Protein AF-A0A7C1DWA2-F1 (afdb_monomer_lite)

Radius of gyration: 22.02 Å; chains: 1; bounding box: 53×29×64 Å

pLDDT: mean 72.52, std 9.82, range [44.31, 88.31]

Secondary structure (DSSP, 8-state):
--EEEETTEEEETTEEEE--GGG-HHHHHHHHHHHHHHS---HHHHHHHHHHHHHHHHHHHHHHHHHHHHHHHTT-----HHHHSTTSTTHHHHHIIIIIIIHHHHHHHHHHHHHHHHHH-HHHHHHHHHHHHHHHHHHHHHHHTT-

Sequence (147 aa):
PAVLDADHIIASNGFRVEIILACTGIQSIAIMLGVAAAVPTTTRQKVLALLVVVPVIYLLNLGRNVFVILAYTGQWFPYLPEIASNGEYGFESFFWAHNVICELLALVALIAIAYGLFLLIPRLGSLADDLFSLYRAELMRVAGRGR

Foldseek 3Di:
DWDPPDPQWIDAPNDIDGPDCPLPLVVVLVVQLVVLVPDDDDPVVSVVSNVVVSVVSVVLSVVLVVQLVCQQRVVVPVPDCVPQVPPPPSSNSNCCSPVPVSVVVVVVVVVVVVVVVCVVDVVVVVVVVVVVVVVVVVVVVVVVVVD

Structure (mmCIF, N/CA/C/O backbone):
data_AF-A0A7C1DWA2-F1
#
_entry.id   AF-A0A7C1DWA2-F1
#
loop_
_atom_site.group_PDB
_atom_site.id
_atom_site.type_symbol
_atom_site.label_atom_id
_atom_site.label_alt_id
_atom_site.label_comp_id
_atom_site.label_asym_id
_atom_site.label_entity_id
_atom_site.label_seq_id
_atom_site.pdbx_PDB_ins_code
_atom_site.Cartn_x
_atom_site.Cartn_y
_atom_site.Cartn_z
_atom_site.occupancy
_atom_site.B_iso_or_equiv
_atom_site.auth_seq_id
_atom_site.auth_comp_id
_atom_site.auth_asym_id
_atom_site.auth_atom_id
_atom_site.pdbx_PDB_model_num
ATOM 1 N N . PRO A 1 1 ? 2.036 -1.270 -27.230 1.00 44.94 1 PRO A N 1
ATOM 2 C CA . PRO A 1 1 ? 0.750 -1.924 -26.877 1.00 44.94 1 PRO A CA 1
ATOM 3 C C . PRO A 1 1 ? 1.070 -3.156 -26.027 1.00 44.94 1 PRO A C 1
ATOM 5 O O . PRO A 1 1 ? 1.980 -3.885 -26.409 1.00 44.94 1 PRO A O 1
ATOM 8 N N . ALA A 1 2 ? 0.424 -3.338 -24.872 1.00 51.31 2 ALA A N 1
ATOM 9 C CA . ALA A 1 2 ? 0.654 -4.522 -24.043 1.00 51.31 2 ALA A CA 1
ATOM 10 C C . ALA A 1 2 ? 0.027 -5.746 -24.727 1.00 51.31 2 ALA A C 1
ATOM 12 O O . ALA A 1 2 ? -1.131 -5.689 -25.143 1.00 51.31 2 ALA A O 1
ATOM 13 N N . VAL A 1 3 ? 0.801 -6.817 -24.885 1.00 54.00 3 VAL A N 1
ATOM 14 C CA . VAL A 1 3 ? 0.372 -8.071 -25.512 1.00 54.00 3 VAL A CA 1
ATOM 15 C C . VAL A 1 3 ? 0.348 -9.145 -24.426 1.00 54.00 3 VAL A C 1
ATOM 17 O O . VAL A 1 3 ? 1.289 -9.262 -23.642 1.00 54.00 3 VAL A O 1
ATOM 20 N N . LEU A 1 4 ? -0.754 -9.886 -24.341 1.00 56.09 4 LEU A N 1
ATOM 21 C CA . LEU A 1 4 ? -0.895 -11.023 -23.430 1.00 56.09 4 LEU A CA 1
ATOM 22 C C . LEU A 1 4 ? -0.252 -12.242 -24.104 1.00 56.09 4 LEU A C 1
ATOM 24 O O . LEU A 1 4 ? -0.748 -12.695 -25.132 1.00 56.09 4 LEU A O 1
ATOM 28 N N . ASP A 1 5 ? 0.872 -12.709 -23.562 1.00 54.44 5 ASP A N 1
ATOM 29 C CA . ASP A 1 5 ? 1.726 -13.760 -24.156 1.00 54.44 5 ASP A CA 1
ATOM 30 C C . ASP A 1 5 ? 1.414 -15.153 -23.556 1.00 54.44 5 ASP A C 1
ATOM 32 O O . ASP A 1 5 ? 1.632 -16.190 -24.175 1.00 54.44 5 ASP A O 1
ATOM 36 N N . ALA A 1 6 ? 0.826 -15.161 -22.355 1.00 54.03 6 ALA A N 1
ATOM 37 C CA . ALA A 1 6 ? 0.166 -16.284 -21.688 1.00 54.03 6 ALA A CA 1
ATOM 38 C C . ALA A 1 6 ? -0.903 -15.709 -20.735 1.00 54.03 6 ALA A C 1
ATOM 40 O O . ALA A 1 6 ? -0.848 -14.529 -20.388 1.00 54.03 6 ALA A O 1
ATOM 41 N N . ASP A 1 7 ? -1.859 -16.515 -20.280 1.00 58.25 7 ASP A N 1
ATOM 42 C CA . ASP A 1 7 ? -2.986 -16.131 -19.408 1.00 58.25 7 ASP A CA 1
ATOM 43 C C . ASP A 1 7 ? -2.582 -15.422 -18.091 1.00 58.25 7 ASP A C 1
ATOM 45 O O . ASP A 1 7 ? -3.413 -14.773 -17.457 1.00 58.25 7 ASP A O 1
ATOM 49 N N . HIS A 1 8 ? -1.299 -15.470 -17.722 1.00 54.91 8 HIS A N 1
ATOM 50 C CA . HIS A 1 8 ? -0.706 -14.861 -16.525 1.00 54.91 8 HIS A CA 1
ATOM 51 C C . HIS A 1 8 ? 0.510 -13.945 -16.813 1.00 54.91 8 HIS A C 1
ATOM 53 O O . HIS A 1 8 ? 1.123 -13.427 -15.876 1.00 54.91 8 HIS A O 1
ATOM 59 N N . ILE A 1 9 ? 0.856 -13.700 -18.088 1.00 59.09 9 ILE A N 1
ATOM 60 C CA . ILE A 1 9 ? 2.049 -12.927 -18.477 1.00 59.09 9 ILE A CA 1
ATOM 61 C C . ILE A 1 9 ? 1.662 -11.729 -19.344 1.00 59.09 9 ILE A C 1
ATOM 63 O O . ILE A 1 9 ? 1.156 -11.872 -20.460 1.00 59.09 9 ILE A O 1
ATOM 67 N N . ILE A 1 10 ? 1.957 -10.532 -18.833 1.00 63.47 10 ILE A N 1
ATOM 68 C CA . ILE A 1 10 ? 1.770 -9.268 -19.545 1.00 63.47 10 ILE A CA 1
ATOM 69 C C . ILE A 1 10 ? 3.122 -8.834 -20.108 1.00 63.47 10 ILE A C 1
ATOM 71 O O . ILE A 1 10 ? 4.041 -8.516 -19.352 1.00 63.47 10 ILE A O 1
ATOM 75 N N . ALA A 1 11 ? 3.247 -8.796 -21.434 1.00 59.47 11 ALA A N 1
ATOM 76 C CA . ALA A 1 11 ? 4.429 -8.275 -22.107 1.00 59.47 11 ALA A CA 1
ATOM 77 C C . ALA A 1 11 ? 4.170 -6.841 -22.592 1.00 59.47 11 ALA A C 1
ATOM 79 O O . ALA A 1 11 ? 3.212 -6.574 -23.321 1.00 59.47 11 ALA A O 1
ATOM 80 N N . SER A 1 12 ? 5.027 -5.897 -22.201 1.00 59.09 12 SER A N 1
ATOM 81 C CA . SER A 1 12 ? 4.969 -4.506 -22.665 1.00 59.09 12 SER A CA 1
ATOM 82 C C . SER A 1 12 ? 6.383 -3.982 -22.909 1.00 59.09 12 SER A C 1
ATOM 84 O O . SER A 1 12 ? 7.255 -4.144 -22.061 1.00 59.09 12 SER A O 1
ATOM 86 N N . ASN A 1 13 ? 6.625 -3.383 -24.081 1.00 59.81 13 ASN A N 1
ATOM 87 C CA . ASN A 1 13 ? 7.937 -2.862 -24.505 1.00 59.81 13 ASN A CA 1
ATOM 88 C C . ASN A 1 13 ? 9.112 -3.864 -24.400 1.00 59.81 13 ASN A C 1
ATOM 90 O O . ASN A 1 13 ? 10.243 -3.461 -24.158 1.00 59.81 13 ASN A O 1
ATOM 94 N N . GLY A 1 14 ? 8.862 -5.166 -24.585 1.00 64.06 14 GLY A N 1
ATOM 95 C CA . GLY A 1 14 ? 9.900 -6.208 -24.514 1.00 64.06 14 GLY A CA 1
ATOM 96 C C . GLY A 1 14 ? 10.202 -6.726 -23.102 1.00 64.06 14 GLY A C 1
ATOM 97 O O . GLY A 1 14 ? 10.929 -7.705 -22.968 1.00 64.06 14 GLY A O 1
ATOM 98 N N . PHE A 1 15 ? 9.594 -6.143 -22.065 1.00 61.09 15 PHE A N 1
ATOM 99 C CA . PHE A 1 15 ? 9.671 -6.634 -20.690 1.00 61.09 15 PHE A CA 1
ATOM 100 C C . PHE A 1 15 ? 8.471 -7.530 -20.383 1.00 61.09 15 PHE A C 1
ATOM 102 O O . PHE A 1 15 ? 7.323 -7.167 -20.664 1.00 61.09 15 PHE A O 1
ATOM 109 N N . ARG A 1 16 ? 8.736 -8.712 -19.819 1.00 64.31 16 ARG A N 1
ATOM 110 C CA . ARG A 1 16 ? 7.708 -9.686 -19.431 1.00 64.31 16 ARG A CA 1
ATOM 111 C C . ARG A 1 16 ? 7.432 -9.532 -17.943 1.00 64.31 16 ARG A C 1
ATOM 113 O O . ARG A 1 16 ? 8.327 -9.708 -17.128 1.00 64.31 16 ARG A O 1
ATOM 120 N N . VAL A 1 17 ? 6.191 -9.210 -17.602 1.00 60.19 17 VAL A N 1
ATOM 121 C CA . VAL A 1 17 ? 5.709 -9.195 -16.221 1.00 60.19 17 VAL A CA 1
ATOM 122 C C . VAL A 1 17 ? 4.879 -10.439 -16.001 1.00 60.19 17 VAL A C 1
ATOM 124 O O . VAL A 1 17 ? 3.802 -10.584 -16.581 1.00 60.19 17 VAL A O 1
ATOM 127 N N . GLU A 1 18 ? 5.360 -11.318 -15.136 1.00 60.66 18 GLU A N 1
ATOM 128 C CA . GLU A 1 18 ? 4.531 -12.370 -14.570 1.00 60.66 18 GLU A CA 1
ATOM 129 C C . GLU A 1 18 ? 3.845 -11.821 -13.318 1.00 60.66 18 GLU A C 1
ATOM 131 O O . GLU A 1 18 ? 4.498 -11.439 -12.343 1.00 60.66 18 GLU A O 1
ATOM 136 N N . ILE A 1 19 ? 2.513 -11.746 -13.344 1.00 55.16 19 ILE A N 1
ATOM 137 C CA . ILE A 1 19 ? 1.753 -11.391 -12.146 1.00 55.16 19 ILE A CA 1
ATOM 138 C C . ILE A 1 19 ? 1.614 -12.659 -11.315 1.00 55.16 19 ILE A C 1
ATOM 140 O O . ILE A 1 19 ? 0.634 -13.396 -11.412 1.00 55.16 19 ILE A O 1
ATOM 144 N N . ILE A 1 20 ? 2.596 -12.903 -10.454 1.00 57.53 20 ILE A N 1
ATOM 145 C CA . ILE A 1 20 ? 2.451 -13.907 -9.408 1.00 57.53 20 ILE A CA 1
ATOM 146 C C . ILE A 1 20 ? 1.410 -13.358 -8.425 1.00 57.53 20 ILE A C 1
ATOM 148 O O . ILE A 1 20 ? 1.588 -12.276 -7.857 1.00 57.53 20 ILE A O 1
ATOM 152 N N . LEU A 1 21 ? 0.340 -14.117 -8.161 1.00 51.25 21 LEU A N 1
ATOM 153 C CA . LEU A 1 21 ? -0.663 -13.840 -7.114 1.00 51.25 21 LEU A CA 1
ATOM 154 C C . LEU A 1 21 ? -0.059 -13.810 -5.680 1.00 51.25 21 LEU A C 1
ATOM 156 O O . LEU A 1 21 ? -0.757 -13.955 -4.682 1.00 51.25 21 LEU A O 1
ATOM 160 N N . ALA A 1 22 ? 1.245 -13.613 -5.523 1.00 44.31 22 ALA A N 1
ATOM 161 C CA . ALA A 1 22 ? 1.916 -13.483 -4.240 1.00 44.31 22 ALA A CA 1
ATOM 162 C C . ALA A 1 22 ? 1.688 -12.105 -3.583 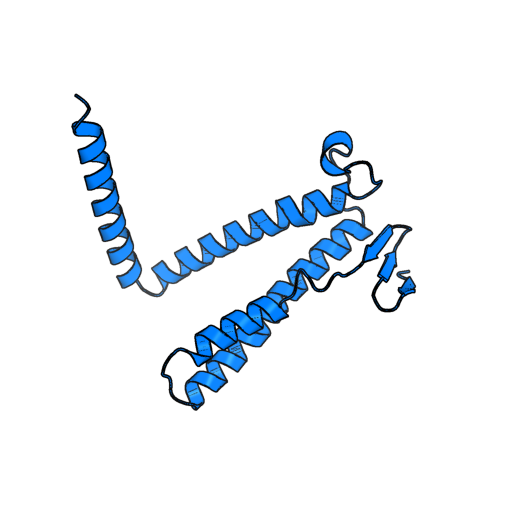1.00 44.31 22 ALA A C 1
ATOM 164 O O . ALA A 1 22 ? 1.690 -12.012 -2.363 1.00 44.31 22 ALA A O 1
ATOM 165 N N . CYS A 1 23 ? 1.413 -11.033 -4.341 1.00 59.03 23 CYS A N 1
ATOM 166 C CA . CYS A 1 23 ? 1.119 -9.692 -3.787 1.00 59.03 23 CYS A CA 1
ATOM 167 C C . CYS A 1 23 ? -0.374 -9.502 -3.446 1.00 59.03 23 CYS A C 1
ATOM 169 O O . CYS A 1 23 ? -0.955 -8.435 -3.666 1.00 59.03 23 CYS A O 1
ATOM 171 N N . THR A 1 24 ? -1.038 -10.582 -3.033 1.00 61.31 24 THR A N 1
ATOM 172 C CA . THR A 1 24 ? -2.489 -10.707 -3.099 1.00 61.31 24 THR A CA 1
ATOM 173 C C . THR A 1 24 ? -3.190 -10.001 -1.958 1.00 61.31 24 THR A C 1
ATOM 175 O O . THR A 1 24 ? -3.220 -10.480 -0.826 1.00 61.31 24 THR A O 1
ATOM 178 N N . GLY A 1 25 ? -3.956 -8.969 -2.309 1.00 58.66 25 GLY A N 1
ATOM 179 C CA . GLY A 1 25 ? -5.046 -8.487 -1.467 1.00 58.66 25 GLY A CA 1
ATOM 180 C C . GLY A 1 25 ? -5.954 -9.616 -0.951 1.00 58.66 25 GLY A C 1
ATOM 181 O O . GLY A 1 25 ? -6.529 -9.457 0.112 1.00 58.66 25 GLY A O 1
ATOM 182 N N . ILE A 1 26 ? -6.022 -10.783 -1.615 1.00 65.12 26 ILE A N 1
ATOM 183 C CA . ILE A 1 26 ? -6.724 -11.985 -1.124 1.00 65.12 26 ILE A CA 1
ATOM 184 C C . ILE A 1 26 ? -6.149 -12.507 0.202 1.00 65.12 26 ILE A C 1
ATOM 186 O O . ILE A 1 26 ? -6.934 -12.833 1.087 1.00 65.12 26 ILE A O 1
ATOM 190 N N . GLN A 1 27 ? -4.823 -12.561 0.384 1.00 68.94 27 GLN A N 1
ATOM 191 C CA . GLN A 1 27 ? -4.227 -13.005 1.650 1.00 68.94 27 GLN A CA 1
ATOM 192 C C . GLN A 1 27 ? -4.560 -12.023 2.781 1.00 68.94 27 GLN A C 1
ATOM 194 O O . GLN A 1 27 ? -5.001 -12.436 3.853 1.00 68.94 27 GLN A O 1
ATOM 199 N N . SER A 1 28 ? -4.437 -10.717 2.529 1.00 66.50 28 SER A N 1
ATOM 200 C CA . SER A 1 28 ? -4.808 -9.681 3.500 1.00 66.50 28 SER A CA 1
ATOM 201 C C . SER A 1 28 ? -6.311 -9.676 3.808 1.00 66.50 28 SER A C 1
ATOM 203 O O . SER A 1 28 ? -6.694 -9.531 4.967 1.00 66.50 28 SER A O 1
ATOM 205 N N . ILE A 1 29 ? -7.165 -9.886 2.800 1.00 72.81 29 ILE A N 1
ATOM 206 C CA . ILE A 1 29 ? -8.619 -10.035 2.952 1.00 72.81 29 ILE A CA 1
ATOM 207 C C . ILE A 1 29 ? -8.937 -11.281 3.783 1.00 72.81 29 ILE A C 1
ATOM 209 O O . ILE A 1 29 ? -9.757 -11.191 4.688 1.00 72.81 29 ILE A O 1
ATOM 213 N N . ALA A 1 30 ? -8.274 -12.414 3.534 1.00 74.94 30 ALA A N 1
ATOM 214 C CA . ALA A 1 30 ? -8.472 -13.654 4.282 1.00 74.94 30 ALA A CA 1
ATOM 215 C C . ALA A 1 30 ? -8.068 -13.509 5.758 1.00 74.94 30 ALA A C 1
ATOM 217 O O . ALA A 1 30 ? -8.826 -13.920 6.635 1.00 74.94 30 ALA A O 1
ATOM 218 N N . ILE A 1 31 ? -6.927 -12.869 6.047 1.00 76.94 31 ILE A N 1
ATOM 219 C CA . ILE A 1 31 ? -6.494 -12.577 7.424 1.00 76.94 31 ILE A CA 1
ATOM 220 C C . ILE A 1 31 ? -7.495 -11.641 8.107 1.00 76.94 31 ILE A C 1
ATOM 222 O O . ILE A 1 31 ? -7.950 -11.924 9.213 1.00 76.94 31 ILE A O 1
ATOM 226 N N . MET A 1 32 ? -7.889 -10.552 7.445 1.00 73.38 32 MET A N 1
ATOM 227 C CA . MET A 1 32 ? -8.808 -9.574 8.031 1.00 73.38 32 MET A CA 1
ATOM 228 C C . MET A 1 32 ? -10.228 -10.117 8.212 1.00 73.38 32 MET A C 1
ATOM 230 O O . MET A 1 32 ? -10.858 -9.824 9.228 1.00 73.38 32 MET A O 1
ATOM 234 N N . LEU A 1 33 ? -10.724 -10.958 7.297 1.00 76.44 33 LEU A N 1
ATOM 235 C CA . LEU A 1 33 ? -11.960 -11.715 7.506 1.00 76.44 33 LEU A CA 1
ATOM 236 C C . LEU A 1 33 ? -11.821 -12.703 8.666 1.00 76.44 33 LEU A C 1
ATOM 238 O O . LEU A 1 33 ? -12.749 -12.819 9.462 1.00 76.44 33 LEU A O 1
ATOM 242 N N . GLY A 1 34 ? -10.684 -13.397 8.776 1.00 77.62 34 GLY A N 1
ATOM 243 C CA . GLY A 1 34 ? -10.403 -14.324 9.873 1.00 77.62 34 GLY A CA 1
ATOM 244 C C . GLY A 1 34 ? -10.448 -13.631 11.236 1.00 77.62 34 GLY A C 1
ATOM 245 O O . GLY A 1 34 ? -11.120 -14.105 12.152 1.00 77.62 34 GLY A O 1
ATOM 246 N N . VAL A 1 35 ? -9.826 -12.454 11.349 1.00 74.94 35 VAL A N 1
ATOM 247 C CA . VAL A 1 35 ? -9.874 -11.618 12.559 1.00 74.94 35 VAL A CA 1
ATOM 248 C C . VAL A 1 35 ? -11.294 -11.101 12.818 1.00 74.94 35 VAL A C 1
ATOM 250 O O . VAL A 1 35 ? -11.790 -11.217 13.937 1.00 74.94 35 VAL A O 1
ATOM 253 N N . ALA A 1 36 ? -11.994 -10.595 11.798 1.00 70.88 36 ALA A N 1
ATOM 254 C CA . ALA A 1 36 ? -13.375 -10.125 11.937 1.00 70.88 36 ALA A CA 1
ATOM 255 C C . ALA A 1 36 ? -14.350 -11.246 12.354 1.00 70.88 36 ALA A C 1
ATOM 257 O O . ALA A 1 36 ? -15.312 -10.999 13.084 1.00 70.88 36 ALA A O 1
ATOM 258 N N . ALA A 1 37 ? -14.099 -12.486 11.925 1.00 69.56 37 ALA A N 1
ATOM 259 C CA . ALA A 1 37 ? -14.879 -13.656 12.311 1.00 69.56 37 ALA A CA 1
ATOM 260 C C . ALA A 1 37 ? -14.623 -14.077 13.768 1.00 69.56 37 ALA A C 1
ATOM 262 O O . ALA A 1 37 ? -15.578 -14.471 14.446 1.00 69.56 37 ALA A O 1
ATOM 263 N N . ALA A 1 38 ? -13.377 -13.949 14.242 1.00 76.88 38 ALA A N 1
ATOM 264 C CA . ALA A 1 38 ? -12.945 -14.315 15.591 1.00 76.88 38 ALA A CA 1
ATOM 265 C C . ALA A 1 38 ? -13.494 -13.389 16.692 1.00 76.88 38 ALA A C 1
ATOM 267 O O . ALA A 1 38 ? -13.633 -13.814 17.839 1.00 76.88 38 ALA A O 1
ATOM 268 N N . VAL A 1 39 ? -13.850 -12.140 16.367 1.00 73.38 39 VAL A N 1
ATOM 269 C CA . VAL A 1 39 ? -14.415 -11.200 17.346 1.00 73.38 39 VAL A CA 1
ATOM 270 C C . VAL A 1 39 ? -15.925 -11.448 17.534 1.00 73.38 39 VAL A C 1
ATOM 272 O O . VAL A 1 39 ? -16.688 -11.438 16.556 1.00 73.38 39 VAL A O 1
ATOM 275 N N . PRO A 1 40 ? -16.413 -11.625 18.779 1.00 62.94 40 PRO A N 1
ATOM 276 C CA . PRO A 1 40 ? -17.840 -11.730 19.061 1.00 62.94 40 PRO A CA 1
ATOM 277 C C . PRO A 1 40 ? -18.520 -10.372 18.825 1.00 62.94 40 PRO A C 1
ATOM 279 O O . PRO A 1 40 ? -18.424 -9.447 19.624 1.00 62.94 40 PRO A O 1
ATOM 282 N N . THR A 1 41 ? -19.201 -10.248 17.690 1.00 70.56 41 THR A N 1
ATOM 283 C CA . THR A 1 41 ? -19.955 -9.060 17.259 1.00 70.56 41 THR A CA 1
ATOM 284 C C . THR A 1 41 ? -21.318 -9.479 16.723 1.00 70.56 41 THR A C 1
ATOM 286 O O . THR A 1 41 ? -21.510 -10.625 16.306 1.00 70.56 41 THR A O 1
ATOM 289 N N . THR A 1 42 ? -22.282 -8.556 16.720 1.00 80.62 42 THR A N 1
ATOM 290 C CA . THR A 1 42 ? -23.600 -8.818 16.125 1.00 80.62 42 THR A CA 1
ATOM 291 C C . THR A 1 42 ? -23.482 -9.044 14.614 1.00 80.62 42 THR A C 1
ATOM 293 O O . THR A 1 42 ? -22.629 -8.457 13.947 1.00 80.62 42 THR A O 1
ATOM 296 N N . THR A 1 43 ? -24.361 -9.866 14.036 1.00 74.94 43 THR A N 1
ATOM 297 C CA . THR A 1 43 ? -24.311 -10.238 12.609 1.00 74.94 43 THR A CA 1
ATOM 298 C C . THR A 1 43 ? -24.346 -9.018 11.678 1.00 74.94 43 THR A C 1
ATOM 300 O O . THR A 1 43 ? -23.665 -9.003 10.657 1.00 74.94 43 THR A O 1
ATOM 303 N N . ARG A 1 44 ? -25.059 -7.945 12.062 1.00 74.75 44 ARG A N 1
ATOM 304 C CA . ARG A 1 44 ? -25.055 -6.660 11.334 1.00 74.75 44 ARG A CA 1
ATOM 305 C C . ARG A 1 44 ? -23.690 -5.972 11.346 1.00 74.75 44 ARG A C 1
ATOM 307 O O . ARG A 1 44 ? -23.269 -5.459 10.316 1.00 74.75 44 ARG A O 1
ATOM 314 N N . GLN A 1 45 ? -23.001 -5.969 12.485 1.00 72.75 45 GLN A N 1
ATOM 315 C CA . GLN A 1 45 ? -21.674 -5.363 12.618 1.00 72.75 45 GLN A CA 1
ATOM 316 C C . GLN A 1 45 ? -20.609 -6.159 11.853 1.00 72.75 45 GLN A C 1
ATOM 318 O O . GLN A 1 45 ? -19.749 -5.549 11.226 1.00 72.75 45 GLN A O 1
ATOM 323 N N . LYS A 1 46 ? -20.713 -7.497 11.811 1.00 72.44 46 LYS A N 1
ATOM 324 C CA . LYS A 1 46 ? -19.830 -8.348 10.989 1.00 72.44 46 LYS A CA 1
ATOM 325 C C . LYS A 1 46 ? -19.957 -8.048 9.497 1.00 72.44 46 LYS A C 1
ATOM 327 O O . LYS A 1 46 ? -18.946 -7.898 8.818 1.00 72.44 46 LYS A O 1
ATOM 332 N N . VAL A 1 47 ? -21.187 -7.922 8.995 1.00 76.25 47 VAL A N 1
ATOM 333 C CA . VAL A 1 47 ? -21.438 -7.628 7.574 1.00 76.25 47 VAL A CA 1
ATOM 334 C C . VAL A 1 47 ? -20.937 -6.235 7.197 1.00 76.25 47 VAL A C 1
ATOM 336 O O . VAL A 1 47 ? -20.292 -6.091 6.166 1.00 76.25 47 VAL A O 1
ATOM 339 N N . LEU A 1 48 ? -21.169 -5.225 8.041 1.00 75.31 48 LEU A N 1
ATOM 340 C CA . LEU A 1 48 ? -20.667 -3.864 7.818 1.00 75.31 48 LEU A CA 1
ATOM 341 C C . LEU A 1 48 ? -19.137 -3.793 7.848 1.00 75.31 48 LEU A C 1
ATOM 343 O O . LEU A 1 48 ? -18.543 -3.167 6.975 1.00 75.31 48 LEU A O 1
ATOM 347 N N . ALA A 1 49 ? -18.496 -4.467 8.807 1.00 69.12 49 ALA A N 1
ATOM 348 C CA . ALA A 1 49 ? -17.040 -4.54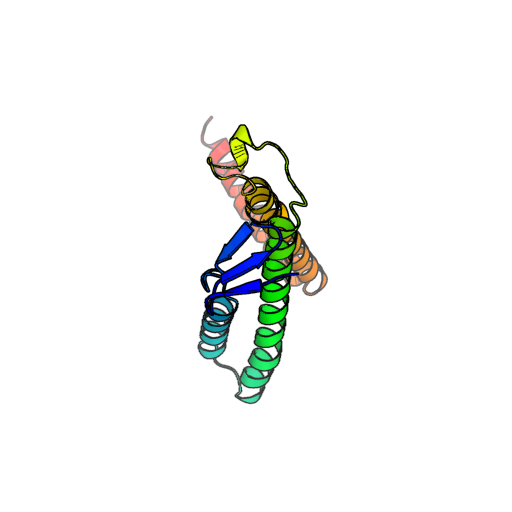4 8.870 1.00 69.12 49 ALA A CA 1
ATOM 349 C C . ALA A 1 49 ? -16.469 -5.193 7.602 1.00 69.12 49 ALA A C 1
ATOM 351 O O . ALA A 1 49 ? -15.542 -4.660 7.004 1.00 69.12 49 ALA A O 1
ATOM 352 N N . LEU A 1 50 ? -17.072 -6.287 7.136 1.00 75.44 50 LEU A N 1
ATOM 353 C CA . LEU A 1 50 ? -16.673 -6.965 5.905 1.00 75.44 50 LEU A CA 1
ATOM 354 C C . LEU A 1 50 ? -16.864 -6.073 4.667 1.00 75.44 50 LEU A C 1
ATOM 356 O O . LEU A 1 50 ? -15.958 -5.966 3.845 1.00 75.44 50 LEU A O 1
ATOM 360 N N . LEU A 1 51 ? -17.995 -5.369 4.571 1.00 78.19 51 LEU A N 1
ATOM 361 C CA . LEU A 1 51 ? -18.303 -4.453 3.467 1.00 78.19 51 LEU A CA 1
ATOM 362 C C . LEU A 1 51 ? -17.385 -3.234 3.394 1.00 78.19 51 LEU A C 1
ATOM 364 O O . LEU A 1 51 ? -17.272 -2.647 2.328 1.00 78.19 51 LEU A O 1
ATOM 368 N N . VAL A 1 52 ? -16.746 -2.840 4.494 1.00 75.06 52 VAL A N 1
ATOM 369 C CA . VAL A 1 52 ? -15.809 -1.708 4.518 1.00 75.06 52 VAL A CA 1
ATOM 370 C C . VAL A 1 52 ? -14.371 -2.189 4.333 1.00 75.06 52 VAL A C 1
ATOM 372 O O . VAL A 1 52 ? -13.628 -1.645 3.522 1.00 75.06 52 VAL A O 1
ATOM 375 N N . VAL A 1 53 ? -13.980 -3.242 5.048 1.00 69.31 53 VAL A N 1
ATOM 376 C CA . VAL A 1 53 ? -12.607 -3.758 5.063 1.00 69.31 53 VAL A CA 1
ATOM 377 C C . VAL A 1 53 ? -12.215 -4.353 3.714 1.00 69.31 53 VAL A C 1
ATOM 379 O O . VAL A 1 53 ? -11.134 -4.058 3.208 1.00 69.31 53 VAL A O 1
ATOM 382 N N . VAL A 1 54 ? -13.092 -5.156 3.107 1.00 76.25 54 VAL A N 1
ATOM 383 C CA . VAL A 1 54 ? -12.805 -5.828 1.833 1.00 76.25 54 VAL A CA 1
ATOM 384 C C . VAL A 1 54 ? -12.501 -4.829 0.709 1.00 76.25 54 VAL A C 1
ATOM 386 O O . VAL A 1 54 ? -11.421 -4.940 0.127 1.00 76.25 54 VAL A O 1
ATOM 389 N N . PRO A 1 55 ? -13.361 -3.837 0.394 1.00 78.12 55 PRO A N 1
ATOM 390 C CA . PRO A 1 55 ? -13.083 -2.920 -0.710 1.00 78.12 55 PRO A CA 1
ATOM 391 C C . PRO A 1 55 ? -11.904 -1.990 -0.430 1.00 78.12 55 PRO A C 1
ATOM 393 O O . PRO A 1 55 ? -11.137 -1.709 -1.346 1.00 78.12 55 PRO A O 1
ATOM 396 N N . VAL A 1 56 ? -11.708 -1.544 0.814 1.00 77.12 56 VAL A N 1
ATOM 397 C CA . VAL A 1 56 ? -10.576 -0.668 1.157 1.00 77.12 56 VAL A CA 1
ATOM 398 C C . VAL A 1 56 ? -9.249 -1.402 0.968 1.00 77.12 56 VAL A C 1
ATOM 400 O O . VAL A 1 56 ? -8.356 -0.899 0.288 1.00 77.12 56 VAL A O 1
ATOM 403 N N . ILE A 1 57 ? -9.130 -2.618 1.508 1.00 76.44 57 ILE A N 1
ATOM 404 C CA . ILE A 1 57 ? -7.919 -3.434 1.353 1.00 76.44 57 ILE A CA 1
ATOM 405 C C . ILE A 1 57 ? -7.703 -3.794 -0.112 1.00 76.44 57 ILE A C 1
ATOM 407 O O . ILE A 1 57 ? -6.570 -3.743 -0.591 1.00 76.44 57 ILE A O 1
ATOM 411 N N . TYR A 1 58 ? -8.772 -4.125 -0.836 1.00 77.50 58 TYR A N 1
ATOM 412 C CA . TYR A 1 58 ? -8.691 -4.448 -2.253 1.00 77.50 58 TYR A CA 1
ATOM 413 C C . TYR A 1 58 ? -8.157 -3.270 -3.079 1.00 77.50 58 TYR A C 1
ATOM 415 O O . TYR A 1 58 ? -7.214 -3.450 -3.845 1.00 77.50 58 TYR A O 1
ATOM 423 N N . LEU A 1 59 ? -8.693 -2.061 -2.885 1.00 81.69 59 LEU A N 1
ATOM 424 C CA . LEU A 1 59 ? -8.268 -0.865 -3.619 1.00 81.69 59 LEU A CA 1
ATOM 425 C C . LEU A 1 59 ? -6.816 -0.481 -3.322 1.00 81.69 59 LEU A C 1
ATOM 427 O O . LEU A 1 59 ? -6.068 -0.171 -4.247 1.00 81.69 59 LEU A O 1
ATOM 431 N N . LEU A 1 60 ? -6.397 -0.545 -2.056 1.00 76.81 60 LEU A N 1
ATOM 432 C CA . LEU A 1 60 ? -5.015 -0.250 -1.667 1.00 76.81 60 LEU A CA 1
ATOM 433 C C . LEU A 1 60 ? -4.026 -1.250 -2.279 1.00 76.81 60 LEU A C 1
ATOM 435 O O . LEU A 1 60 ? -2.995 -0.853 -2.823 1.00 76.81 60 LEU A O 1
ATOM 439 N N . ASN A 1 61 ? -4.362 -2.542 -2.248 1.00 78.62 61 ASN A N 1
ATOM 440 C CA . ASN A 1 61 ? -3.529 -3.578 -2.855 1.00 78.62 61 ASN A CA 1
ATOM 441 C C . ASN A 1 61 ? -3.485 -3.455 -4.382 1.00 78.62 61 ASN A C 1
ATOM 443 O O . ASN A 1 61 ? -2.421 -3.604 -4.984 1.00 78.62 61 ASN A O 1
ATOM 447 N N . LEU A 1 62 ? -4.619 -3.143 -5.014 1.00 79.38 62 LEU A N 1
ATOM 448 C CA . LEU A 1 62 ? -4.683 -2.935 -6.455 1.00 79.38 62 LEU A CA 1
ATOM 449 C C . LEU A 1 62 ? -3.842 -1.726 -6.877 1.00 79.38 62 LEU A C 1
ATOM 451 O O . LEU A 1 62 ? -3.042 -1.846 -7.800 1.00 79.38 62 LEU A O 1
ATOM 455 N N . GLY A 1 63 ? -3.958 -0.594 -6.178 1.00 82.56 63 GLY A N 1
ATOM 456 C CA . GLY A 1 63 ? -3.183 0.614 -6.473 1.00 82.56 63 GLY A CA 1
ATOM 457 C C . GLY A 1 63 ? -1.675 0.386 -6.382 1.00 82.56 63 GLY A C 1
ATOM 458 O O . GLY A 1 63 ? -0.936 0.765 -7.289 1.00 82.56 63 GLY A O 1
ATOM 459 N N . ARG A 1 64 ? -1.220 -0.313 -5.338 1.00 81.94 64 ARG A N 1
ATOM 460 C CA . ARG A 1 64 ? 0.190 -0.684 -5.161 1.00 81.94 64 ARG A CA 1
ATOM 461 C C . ARG A 1 64 ? 0.696 -1.565 -6.304 1.00 81.94 64 ARG A C 1
ATOM 463 O O . ARG A 1 64 ? 1.765 -1.308 -6.849 1.00 81.94 64 ARG A O 1
ATOM 470 N N . ASN A 1 65 ? -0.073 -2.580 -6.693 1.00 78.44 65 ASN A N 1
ATOM 471 C CA . ASN A 1 65 ? 0.323 -3.493 -7.766 1.00 78.44 65 ASN A CA 1
ATOM 472 C C . ASN A 1 65 ? 0.324 -2.804 -9.138 1.00 78.44 65 ASN A C 1
ATOM 474 O O . ASN A 1 65 ? 1.277 -2.967 -9.895 1.00 78.44 65 ASN A O 1
ATOM 478 N N . VAL A 1 66 ? -0.682 -1.976 -9.436 1.00 82.06 66 VAL A N 1
ATOM 479 C CA . VAL A 1 66 ? -0.728 -1.182 -10.675 1.00 82.06 66 VAL A CA 1
ATOM 480 C C . VAL A 1 66 ? 0.464 -0.229 -10.753 1.00 82.06 66 VAL A C 1
ATOM 482 O O . VAL A 1 66 ? 1.115 -0.162 -11.793 1.00 82.06 66 VAL A O 1
ATOM 485 N N . PHE A 1 67 ? 0.797 0.459 -9.657 1.00 83.94 67 PHE A N 1
ATOM 486 C CA . PHE A 1 67 ? 1.951 1.355 -9.607 1.00 83.94 67 PHE A CA 1
ATOM 487 C C . PHE A 1 67 ? 3.263 0.626 -9.920 1.00 83.94 67 PHE A C 1
ATOM 489 O O . PHE A 1 67 ? 4.011 1.073 -10.786 1.00 83.94 67 PHE A O 1
ATOM 496 N N . VAL A 1 68 ? 3.522 -0.519 -9.278 1.00 81.12 68 VAL A N 1
ATOM 497 C CA . VAL A 1 68 ? 4.749 -1.301 -9.511 1.00 81.12 68 VAL A CA 1
ATOM 498 C C . VAL A 1 68 ? 4.827 -1.807 -10.954 1.00 81.12 68 VAL A C 1
ATOM 500 O O . VAL A 1 68 ? 5.882 -1.701 -11.577 1.00 81.12 68 VAL A O 1
ATOM 503 N N . ILE A 1 69 ? 3.720 -2.307 -11.515 1.00 77.94 69 ILE A N 1
ATOM 504 C CA . ILE A 1 69 ? 3.681 -2.813 -12.897 1.00 77.94 69 ILE A CA 1
ATOM 505 C C . ILE A 1 69 ? 3.945 -1.684 -13.899 1.00 77.94 69 ILE A C 1
ATOM 507 O O . ILE A 1 69 ? 4.734 -1.864 -14.827 1.00 77.94 69 ILE A O 1
ATOM 511 N N . LEU A 1 70 ? 3.321 -0.517 -13.725 1.00 80.69 70 LEU A N 1
ATOM 512 C CA . LEU A 1 70 ? 3.537 0.635 -14.605 1.00 80.69 70 LEU A CA 1
ATOM 513 C C . LEU A 1 70 ? 4.958 1.186 -14.482 1.00 80.69 70 LEU A C 1
ATOM 515 O O . LEU A 1 70 ? 5.586 1.467 -15.499 1.00 80.69 70 LEU A O 1
ATOM 519 N N . ALA A 1 71 ? 5.485 1.288 -13.262 1.00 81.88 71 ALA A N 1
ATOM 520 C CA . ALA A 1 71 ? 6.842 1.760 -13.026 1.00 81.88 71 ALA A CA 1
ATOM 521 C C . ALA A 1 71 ? 7.896 0.821 -13.635 1.00 81.88 71 ALA A C 1
ATOM 523 O O . ALA A 1 71 ? 8.857 1.296 -14.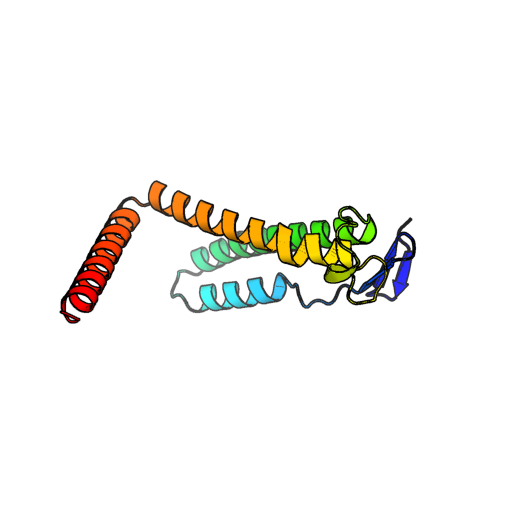237 1.00 81.88 71 ALA A O 1
ATOM 524 N N . TYR A 1 72 ? 7.693 -0.498 -13.540 1.00 78.31 72 TYR A N 1
ATOM 525 C CA . TYR A 1 72 ? 8.571 -1.492 -14.156 1.00 78.31 72 TYR A CA 1
ATOM 526 C C . TYR A 1 72 ? 8.446 -1.515 -15.686 1.00 78.31 72 TYR A C 1
ATOM 528 O O . TYR A 1 72 ? 9.434 -1.346 -16.389 1.00 78.31 72 TYR A O 1
ATOM 536 N N . THR A 1 73 ? 7.236 -1.665 -16.232 1.00 73.12 73 THR A N 1
ATOM 537 C CA . THR A 1 73 ? 7.035 -1.744 -17.697 1.00 73.12 73 THR A CA 1
ATOM 538 C C . THR A 1 73 ? 7.352 -0.437 -18.418 1.00 73.12 73 THR A C 1
ATOM 540 O O . THR A 1 73 ? 7.775 -0.448 -19.574 1.00 73.12 73 THR A O 1
ATOM 543 N N . GLY A 1 74 ? 7.147 0.693 -17.743 1.00 77.44 74 GLY A N 1
ATOM 544 C CA . GLY A 1 74 ? 7.485 2.019 -18.238 1.00 77.44 74 GLY A CA 1
ATOM 545 C C . GLY A 1 74 ? 8.943 2.407 -18.018 1.00 77.44 74 GLY A C 1
ATOM 546 O O . GLY A 1 74 ? 9.329 3.472 -18.490 1.00 77.44 74 GLY A O 1
ATOM 547 N N . GLN A 1 75 ? 9.730 1.588 -17.309 1.00 77.12 75 GLN A N 1
ATOM 548 C CA . GLN A 1 75 ? 11.105 1.898 -16.915 1.00 77.12 75 GLN A CA 1
ATOM 549 C C . GLN A 1 75 ? 11.227 3.304 -16.303 1.00 77.12 75 GLN A C 1
ATOM 551 O O . GLN A 1 75 ? 12.041 4.120 -16.727 1.00 77.12 75 GLN A O 1
ATOM 556 N N . TRP A 1 76 ? 10.355 3.623 -15.340 1.00 79.06 76 TRP A N 1
ATOM 557 C CA . TRP A 1 76 ? 10.283 4.965 -14.741 1.00 79.06 76 TRP A CA 1
ATOM 558 C C . TRP A 1 76 ? 11.494 5.291 -13.862 1.00 79.06 76 TRP A C 1
ATOM 560 O O . TRP A 1 76 ? 11.794 6.464 -13.650 1.00 79.06 76 TRP A O 1
ATOM 570 N N . PHE A 1 77 ? 12.188 4.266 -13.357 1.00 81.75 77 PHE A N 1
ATOM 571 C CA . PHE A 1 77 ? 13.309 4.414 -12.432 1.00 81.75 77 PHE A CA 1
ATOM 572 C C . PHE A 1 77 ? 14.527 3.586 -12.884 1.00 81.75 77 PHE A C 1
ATOM 574 O O . PHE A 1 77 ? 14.939 2.672 -12.165 1.00 81.75 77 PHE A O 1
ATOM 581 N N . PRO A 1 78 ? 15.142 3.895 -14.044 1.00 76.25 78 PRO A N 1
ATOM 582 C CA . PRO A 1 78 ? 16.294 3.165 -14.569 1.00 76.25 78 PRO A CA 1
ATOM 583 C C . PRO A 1 78 ? 17.593 3.625 -13.881 1.00 76.25 78 PRO A C 1
ATOM 585 O O . PRO A 1 78 ? 18.553 4.055 -14.522 1.00 76.25 78 PRO A O 1
ATOM 588 N N . TYR A 1 79 ? 17.603 3.636 -12.547 1.00 78.31 79 TYR A N 1
ATOM 589 C CA . TYR A 1 79 ? 18.701 4.164 -11.741 1.00 78.31 79 TYR A CA 1
ATOM 590 C C . TYR A 1 79 ? 19.509 3.035 -11.110 1.00 78.31 79 TYR A C 1
ATOM 592 O O . TYR A 1 79 ? 18.948 2.066 -10.602 1.00 78.31 79 TYR A O 1
ATOM 600 N N . LEU A 1 80 ? 20.834 3.212 -11.064 1.00 75.25 80 LEU A N 1
ATOM 601 C CA . LEU A 1 80 ? 21.764 2.304 -10.380 1.00 75.25 80 LEU A CA 1
ATOM 602 C C . LEU A 1 80 ? 21.633 0.826 -10.824 1.00 75.25 80 LEU A C 1
ATOM 604 O O . LEU A 1 80 ? 21.462 -0.060 -9.984 1.00 75.25 80 LEU A O 1
ATOM 608 N N . PRO A 1 81 ? 21.752 0.532 -12.134 1.00 72.69 81 PRO A N 1
ATOM 609 C CA . PRO A 1 81 ? 21.603 -0.827 -12.650 1.00 72.69 81 PRO A CA 1
ATOM 610 C C . PRO A 1 81 ? 22.639 -1.799 -12.065 1.00 72.69 81 PRO A C 1
ATOM 612 O O . PRO A 1 81 ? 22.298 -2.943 -11.808 1.00 72.69 81 PRO A O 1
ATOM 615 N N . GLU A 1 82 ? 23.859 -1.363 -11.737 1.00 69.69 82 GLU A N 1
ATOM 616 C CA . GLU A 1 82 ? 24.886 -2.247 -11.148 1.00 69.69 82 GLU A CA 1
ATOM 617 C C . GLU A 1 82 ? 24.466 -2.919 -9.829 1.00 69.69 82 GLU A C 1
ATOM 619 O O . GLU A 1 82 ? 24.902 -4.032 -9.549 1.00 69.69 82 GLU A O 1
ATOM 624 N N . ILE A 1 83 ? 23.608 -2.273 -9.031 1.00 70.38 83 ILE A N 1
ATOM 625 C CA . ILE A 1 83 ? 23.114 -2.810 -7.750 1.00 70.38 83 ILE A CA 1
ATOM 626 C C . ILE A 1 83 ? 21.647 -3.247 -7.807 1.00 70.38 83 ILE A C 1
ATOM 628 O O . ILE A 1 83 ? 21.253 -4.139 -7.063 1.00 70.38 83 ILE A O 1
ATOM 632 N N . ALA A 1 84 ? 20.834 -2.628 -8.667 1.00 70.25 84 ALA A N 1
ATOM 633 C CA . ALA A 1 84 ? 19.385 -2.826 -8.693 1.00 70.25 84 ALA A CA 1
ATOM 634 C C . ALA A 1 84 ? 18.907 -3.767 -9.815 1.00 70.25 84 ALA A C 1
ATOM 636 O O . ALA A 1 84 ? 17.801 -4.295 -9.726 1.00 70.25 84 ALA A O 1
ATOM 637 N N . SER A 1 85 ? 19.715 -3.992 -10.858 1.00 68.69 85 SER A N 1
ATOM 638 C CA . SER A 1 85 ? 19.346 -4.827 -12.014 1.00 68.69 85 SER A CA 1
ATOM 639 C C . SER A 1 85 ? 19.432 -6.329 -11.713 1.00 68.69 85 SER A C 1
ATOM 641 O O . SER A 1 85 ? 18.815 -7.119 -12.415 1.00 68.69 85 SER A O 1
ATOM 643 N N . ASN A 1 86 ? 20.179 -6.764 -10.685 1.00 67.69 86 ASN A N 1
ATOM 644 C CA . ASN A 1 86 ? 20.399 -8.193 -10.378 1.00 67.69 86 ASN A CA 1
ATOM 645 C C . ASN A 1 86 ? 20.873 -9.043 -11.587 1.00 67.69 86 ASN A C 1
ATOM 647 O O . ASN A 1 86 ? 20.713 -10.261 -11.597 1.00 67.69 86 ASN A O 1
ATOM 651 N N . GLY A 1 87 ? 21.481 -8.415 -12.601 1.00 65.69 87 GLY A N 1
ATOM 652 C CA . GLY A 1 87 ? 21.912 -9.073 -13.840 1.00 65.69 87 GLY A CA 1
ATOM 653 C C . GLY A 1 87 ? 20.830 -9.195 -14.922 1.00 65.69 87 GLY A C 1
ATOM 654 O O . GLY A 1 87 ? 21.134 -9.678 -16.011 1.00 65.69 87 GLY A O 1
ATOM 655 N N . GLU A 1 88 ? 19.604 -8.726 -14.669 1.00 69.81 88 GLU A N 1
ATOM 656 C CA . GLU A 1 88 ? 18.505 -8.683 -15.637 1.00 69.81 88 GLU A CA 1
ATOM 657 C C . GLU A 1 88 ? 18.198 -7.245 -16.072 1.00 69.81 88 GLU A C 1
ATOM 659 O O . GLU A 1 88 ? 17.843 -6.376 -15.270 1.00 69.81 88 GLU A O 1
ATOM 664 N N . TYR A 1 89 ? 18.316 -6.990 -17.375 1.00 68.25 89 TYR A N 1
ATOM 665 C CA . TYR A 1 89 ? 18.062 -5.675 -17.961 1.00 68.25 89 TYR A CA 1
ATOM 666 C C . TYR A 1 89 ? 16.632 -5.200 -17.654 1.00 68.25 89 TYR A C 1
ATOM 668 O O . TYR A 1 89 ? 15.669 -5.910 -17.948 1.00 68.25 89 TYR A O 1
ATOM 676 N N . GLY A 1 90 ? 16.491 -4.003 -17.076 1.00 69.12 90 GLY A N 1
ATOM 677 C CA . GLY A 1 90 ? 15.210 -3.378 -16.741 1.00 69.12 90 GLY A CA 1
ATOM 678 C C . GLY A 1 90 ? 14.627 -3.760 -15.376 1.00 69.12 90 GLY A C 1
ATOM 679 O O . GLY A 1 90 ? 13.579 -3.226 -14.996 1.00 69.12 90 GLY A O 1
ATOM 680 N N . PHE A 1 91 ? 15.266 -4.653 -14.612 1.00 77.62 91 PHE A N 1
ATOM 681 C CA . PHE A 1 91 ? 14.818 -5.026 -13.263 1.00 77.62 91 PHE A CA 1
ATOM 682 C C . PHE A 1 91 ? 15.010 -3.905 -12.228 1.00 77.62 91 PHE A C 1
ATOM 684 O O . PHE A 1 91 ? 14.309 -3.852 -11.215 1.00 77.62 91 PHE A O 1
ATOM 691 N N . GLU A 1 92 ? 15.881 -2.938 -12.513 1.00 82.12 92 GLU A N 1
ATOM 692 C CA . GLU A 1 92 ? 16.147 -1.789 -11.653 1.00 82.12 92 GLU A CA 1
ATOM 693 C C . GLU A 1 92 ? 14.876 -0.989 -11.325 1.00 82.12 92 GLU A C 1
ATOM 695 O O . GLU A 1 92 ? 14.634 -0.642 -10.166 1.00 82.12 92 GLU A O 1
ATOM 700 N N . SER A 1 93 ? 13.996 -0.783 -12.308 1.00 79.50 93 SER A N 1
ATOM 701 C CA . SER A 1 93 ? 12.752 -0.035 -12.111 1.00 79.50 93 SER A CA 1
ATOM 702 C C . SER A 1 93 ? 11.773 -0.768 -11.188 1.00 79.50 93 SER A C 1
ATOM 704 O O . SER A 1 93 ? 11.041 -0.127 -10.430 1.00 79.50 93 SER A O 1
ATOM 706 N N . PHE A 1 94 ? 11.778 -2.107 -11.204 1.00 79.94 94 PHE A N 1
ATOM 707 C CA . PHE A 1 94 ? 10.997 -2.911 -10.262 1.00 79.94 94 PHE A CA 1
ATOM 708 C C . PHE A 1 94 ? 11.552 -2.786 -8.845 1.00 79.94 94 PHE A C 1
ATOM 710 O O . PHE A 1 94 ? 10.782 -2.555 -7.912 1.00 79.94 94 PHE A O 1
ATOM 717 N N . PHE A 1 95 ? 12.876 -2.879 -8.686 1.00 82.12 95 PHE A N 1
ATOM 718 C CA . PHE A 1 95 ? 13.536 -2.746 -7.389 1.00 82.12 95 PHE A CA 1
ATOM 719 C C . PHE A 1 95 ? 13.189 -1.410 -6.718 1.00 82.12 95 PHE A C 1
ATOM 721 O O . PHE A 1 95 ? 12.720 -1.392 -5.579 1.00 82.12 95 PHE A O 1
ATOM 728 N N . TRP A 1 96 ? 13.334 -0.295 -7.437 1.00 84.06 96 TRP A N 1
ATOM 729 C CA . TRP A 1 96 ? 13.023 1.032 -6.899 1.00 84.06 96 TRP A CA 1
ATOM 730 C C . TRP A 1 96 ? 11.535 1.214 -6.597 1.00 84.06 96 TRP A C 1
ATOM 732 O O . TRP A 1 96 ? 11.176 1.732 -5.538 1.00 84.06 96 TRP A O 1
ATOM 742 N N . ALA A 1 97 ? 10.651 0.763 -7.488 1.00 84.12 97 ALA A N 1
ATOM 743 C CA . ALA A 1 97 ? 9.216 0.905 -7.280 1.00 84.12 97 ALA A CA 1
ATOM 744 C C . ALA A 1 97 ? 8.709 0.060 -6.100 1.00 84.12 97 ALA A C 1
ATOM 746 O O . ALA A 1 97 ? 7.932 0.554 -5.280 1.00 84.12 97 ALA A O 1
ATOM 747 N N . HIS A 1 98 ? 9.140 -1.198 -6.005 1.00 81.50 98 HIS A N 1
ATOM 748 C CA . HIS A 1 98 ? 8.627 -2.159 -5.032 1.00 81.50 98 HIS A 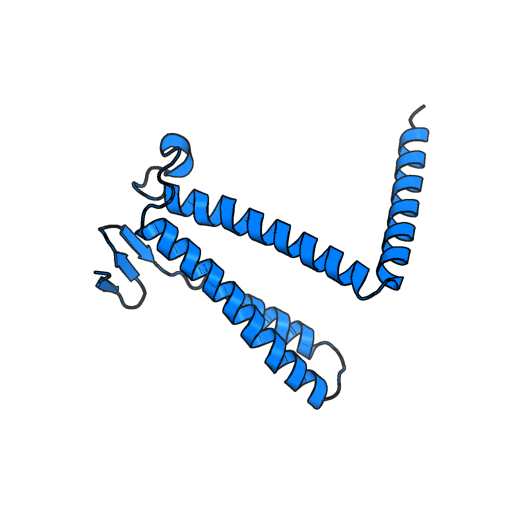CA 1
ATOM 749 C C . HIS A 1 98 ? 9.318 -2.052 -3.671 1.00 81.50 98 HIS A C 1
ATOM 751 O O . HIS A 1 98 ? 8.634 -1.895 -2.662 1.00 81.50 98 HIS A O 1
ATOM 757 N N . ASN A 1 99 ? 10.650 -2.131 -3.646 1.00 81.75 99 ASN A N 1
ATOM 758 C CA . ASN A 1 99 ? 11.428 -2.287 -2.410 1.00 81.75 99 ASN A CA 1
ATOM 759 C C . ASN A 1 99 ? 11.769 -0.949 -1.754 1.00 81.75 99 ASN A C 1
ATOM 761 O O . ASN A 1 99 ? 12.178 -0.902 -0.602 1.00 81.75 99 ASN A O 1
ATOM 765 N N . VAL A 1 100 ? 11.648 0.156 -2.490 1.00 86.25 100 VAL A N 1
ATOM 766 C CA . VAL A 1 100 ? 11.961 1.481 -1.949 1.00 86.25 100 VAL A CA 1
ATOM 767 C C . VAL A 1 100 ? 10.690 2.305 -1.843 1.00 86.25 100 VAL A C 1
ATOM 769 O O . VAL A 1 100 ? 10.253 2.629 -0.744 1.00 86.25 100 VAL A O 1
ATOM 772 N N . ILE A 1 101 ? 10.051 2.622 -2.969 1.00 86.38 101 ILE A N 1
ATOM 773 C CA . ILE A 1 101 ? 8.945 3.586 -2.986 1.00 86.38 101 ILE A CA 1
ATOM 774 C C . ILE A 1 101 ? 7.707 3.034 -2.275 1.00 86.38 101 ILE A C 1
ATOM 776 O O . ILE A 1 101 ? 7.169 3.695 -1.388 1.00 86.38 101 ILE A O 1
ATOM 780 N N . CYS A 1 102 ? 7.248 1.833 -2.639 1.00 84.06 102 CYS A N 1
ATOM 781 C CA . CYS A 1 102 ? 6.053 1.253 -2.021 1.00 84.06 102 CYS A CA 1
ATOM 782 C C . CYS A 1 102 ? 6.246 0.976 -0.528 1.00 84.06 102 CYS A C 1
ATOM 784 O O . CYS A 1 102 ? 5.315 1.167 0.253 1.00 84.06 102 CYS A O 1
ATOM 786 N N . GLU A 1 103 ? 7.440 0.548 -0.127 1.00 84.38 103 GLU A N 1
ATOM 787 C CA . GLU A 1 103 ? 7.743 0.216 1.263 1.00 84.38 103 GLU A CA 1
ATOM 788 C C . GLU A 1 103 ? 7.861 1.477 2.136 1.00 84.38 103 GLU A C 1
ATOM 790 O O . GLU A 1 103 ? 7.269 1.548 3.215 1.00 84.38 103 GLU A O 1
ATOM 795 N N . LEU A 1 104 ? 8.489 2.539 1.618 1.00 88.31 104 LEU A N 1
ATOM 796 C CA . LEU A 1 104 ? 8.490 3.855 2.263 1.00 88.31 104 LEU A CA 1
ATOM 797 C C . LEU A 1 104 ? 7.081 4.446 2.365 1.00 88.31 104 LEU A C 1
ATOM 799 O O . LEU A 1 104 ? 6.711 4.986 3.407 1.00 88.31 104 LEU A O 1
ATOM 803 N N . LEU A 1 105 ? 6.271 4.331 1.310 1.00 86.31 105 LEU A N 1
ATOM 804 C CA . LEU A 1 105 ? 4.896 4.824 1.326 1.00 86.31 105 LEU A CA 1
ATOM 805 C C . LEU A 1 105 ? 4.050 4.085 2.372 1.00 86.31 105 LEU A C 1
ATOM 807 O O . LEU A 1 105 ? 3.275 4.720 3.087 1.00 86.31 105 LEU A O 1
ATOM 811 N N . ALA A 1 106 ? 4.221 2.766 2.502 1.00 82.75 106 ALA A N 1
ATOM 812 C CA . ALA A 1 106 ? 3.552 1.971 3.527 1.00 82.75 106 ALA A CA 1
ATOM 813 C C . ALA A 1 106 ? 3.960 2.404 4.946 1.00 82.75 106 ALA A C 1
ATOM 815 O O . ALA A 1 106 ? 3.095 2.551 5.812 1.00 82.75 106 ALA A O 1
ATOM 816 N N . LEU A 1 107 ? 5.249 2.680 5.173 1.00 87.25 107 LEU A N 1
ATOM 817 C CA . LEU A 1 107 ? 5.743 3.210 6.445 1.00 87.25 107 LEU A CA 1
ATOM 818 C C . LEU A 1 107 ? 5.105 4.566 6.782 1.00 87.25 107 LEU A C 1
ATOM 820 O O . LEU A 1 107 ? 4.613 4.765 7.893 1.00 87.25 107 LEU A O 1
ATOM 824 N N . VAL A 1 108 ? 5.065 5.491 5.821 1.00 87.75 108 VAL A N 1
ATOM 825 C CA . VAL A 1 108 ? 4.441 6.810 6.008 1.00 87.75 108 VAL A CA 1
ATOM 826 C C . VAL A 1 108 ? 2.943 6.675 6.286 1.00 87.75 108 VAL A C 1
ATOM 828 O O . VAL A 1 108 ? 2.426 7.331 7.190 1.00 87.75 108 VAL A O 1
ATOM 831 N N . ALA A 1 109 ? 2.245 5.797 5.563 1.00 81.62 109 ALA A N 1
ATOM 832 C CA . ALA A 1 109 ? 0.828 5.532 5.787 1.00 81.62 109 ALA A CA 1
ATOM 833 C C . ALA A 1 109 ? 0.565 4.976 7.196 1.00 81.62 109 ALA A C 1
ATOM 835 O O . ALA A 1 109 ? -0.377 5.411 7.857 1.00 81.62 109 ALA A O 1
ATOM 836 N N . LEU A 1 110 ? 1.419 4.072 7.690 1.00 82.12 110 LEU A N 1
ATOM 837 C CA . LEU A 1 110 ? 1.326 3.542 9.051 1.00 82.12 110 LEU A CA 1
ATOM 838 C C . LEU A 1 110 ? 1.461 4.656 10.099 1.00 82.12 110 LEU A C 1
ATOM 840 O O . LEU A 1 110 ? 0.645 4.740 11.018 1.00 82.12 110 LEU A O 1
ATOM 844 N N . ILE A 1 111 ? 2.450 5.538 9.936 1.00 86.69 111 ILE A N 1
ATOM 845 C CA . ILE A 1 111 ? 2.662 6.689 10.825 1.00 86.69 111 ILE A CA 1
ATOM 846 C C . ILE A 1 111 ? 1.451 7.632 10.784 1.00 86.69 111 ILE A C 1
ATOM 848 O O . ILE A 1 111 ? 0.974 8.069 11.832 1.00 86.69 111 ILE A O 1
ATOM 852 N N . ALA A 1 112 ? 0.913 7.911 9.595 1.00 82.69 112 ALA A N 1
ATOM 853 C CA . ALA A 1 112 ? -0.256 8.770 9.426 1.00 82.69 112 ALA A CA 1
ATOM 854 C C . ALA A 1 112 ? -1.511 8.188 10.096 1.00 82.69 112 ALA A C 1
ATOM 856 O O . ALA A 1 112 ? -2.245 8.919 10.760 1.00 82.69 112 ALA A O 1
ATOM 857 N N . ILE A 1 113 ? -1.741 6.876 9.973 1.00 74.56 113 ILE A N 1
ATOM 858 C CA . ILE A 1 113 ? -2.850 6.184 10.644 1.00 74.56 113 ILE A CA 1
ATOM 859 C C . ILE A 1 113 ? -2.675 6.239 12.165 1.00 74.56 113 ILE A C 1
ATOM 861 O O . ILE A 1 113 ? -3.632 6.559 12.869 1.00 74.56 113 ILE A O 1
ATOM 865 N N . ALA A 1 114 ? -1.468 5.978 12.677 1.00 76.75 114 ALA A N 1
ATOM 866 C CA . ALA A 1 114 ? -1.179 6.062 14.108 1.00 76.75 114 ALA A CA 1
ATOM 867 C C . ALA A 1 114 ? -1.440 7.475 14.657 1.00 76.75 114 ALA A C 1
ATOM 869 O O . ALA A 1 114 ? -2.117 7.637 15.671 1.00 76.75 114 ALA A O 1
ATOM 870 N N . TYR A 1 115 ? -0.985 8.506 13.943 1.00 80.75 1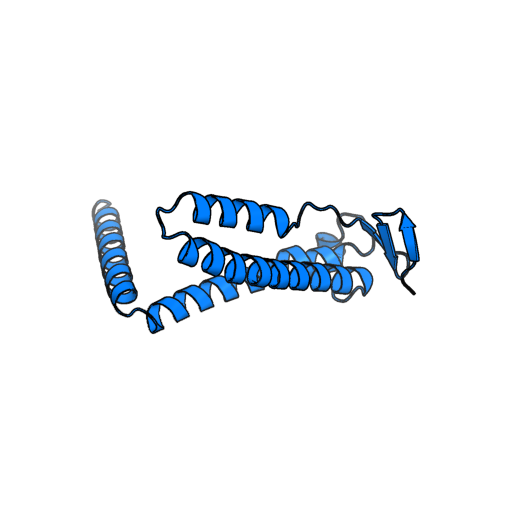15 TYR A N 1
ATOM 871 C CA . TYR A 1 115 ? -1.232 9.898 14.311 1.00 80.75 115 TYR A CA 1
ATOM 872 C C . TYR A 1 115 ? -2.722 10.269 14.243 1.00 80.75 115 TYR A C 1
ATOM 874 O O . TYR A 1 115 ? -3.258 10.883 15.166 1.00 80.75 115 TYR A O 1
ATOM 882 N N . GLY A 1 116 ? -3.422 9.841 13.188 1.00 77.62 116 GLY A N 1
ATOM 883 C CA . GLY A 1 116 ? -4.867 10.026 13.053 1.00 77.62 116 GLY A CA 1
ATOM 884 C C . GLY A 1 116 ? -5.653 9.367 14.188 1.00 77.62 116 GLY A C 1
ATOM 885 O O . GLY A 1 116 ? -6.631 9.932 14.673 1.00 77.62 116 GLY A O 1
ATOM 886 N N . LEU A 1 117 ? -5.195 8.212 14.673 1.00 68.75 117 LEU A N 1
ATOM 887 C CA . LEU A 1 117 ? -5.796 7.520 15.809 1.00 68.75 117 LEU A CA 1
ATOM 888 C C . LEU A 1 117 ? -5.612 8.295 17.123 1.00 68.75 117 LEU A C 1
ATOM 890 O O . LEU A 1 117 ? -6.551 8.366 17.915 1.00 68.75 117 LEU A O 1
ATOM 894 N N . PHE A 1 118 ? -4.452 8.924 17.333 1.00 75.69 118 PHE A N 1
ATOM 895 C CA . PHE A 1 118 ? -4.224 9.809 18.481 1.00 75.69 118 PHE A CA 1
ATOM 896 C C . PHE A 1 118 ? -5.108 11.061 18.442 1.00 75.69 118 PHE A C 1
ATOM 898 O O . PHE A 1 118 ? -5.589 11.495 19.487 1.00 75.69 118 PHE A O 1
ATOM 905 N N . LEU A 1 119 ? -5.380 11.600 17.249 1.00 73.25 119 LEU A N 1
ATOM 906 C CA . LEU A 1 119 ? -6.318 12.713 17.067 1.00 73.25 119 LEU A CA 1
ATOM 907 C C . LEU A 1 119 ? -7.776 12.302 17.323 1.00 73.25 119 LEU A C 1
ATOM 909 O O . LEU A 1 119 ? -8.532 13.059 17.928 1.00 73.25 119 LEU A O 1
ATOM 913 N N . LEU A 1 120 ? -8.181 11.113 16.869 1.00 70.81 120 LEU A N 1
ATOM 914 C CA . LEU A 1 120 ? -9.549 10.605 17.026 1.00 70.81 120 LEU A CA 1
ATOM 915 C C . LEU A 1 120 ? -9.850 10.114 18.446 1.00 70.81 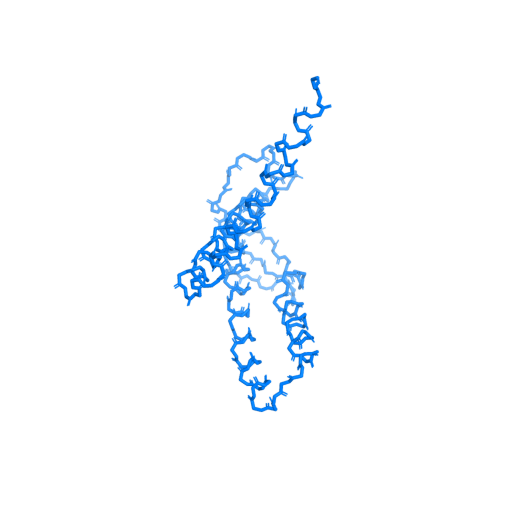120 LEU A C 1
ATOM 917 O O . LEU A 1 120 ? -10.987 10.223 18.904 1.00 70.81 120 LEU A O 1
ATOM 921 N N . ILE A 1 121 ? -8.859 9.555 19.145 1.00 69.88 121 ILE A N 1
ATOM 922 C CA . ILE A 1 121 ? -9.026 8.965 20.474 1.00 69.88 121 ILE A CA 1
ATOM 923 C C . ILE A 1 121 ? -7.929 9.512 21.400 1.00 69.88 121 ILE A C 1
ATOM 925 O O . ILE A 1 121 ? -6.901 8.862 21.600 1.00 69.88 121 ILE A O 1
ATOM 929 N N . PRO A 1 122 ? -8.152 10.665 22.057 1.00 65.25 122 PRO A N 1
ATOM 930 C CA . PRO A 1 122 ? -7.173 11.253 22.976 1.00 65.25 122 PRO A CA 1
ATOM 931 C C . PRO A 1 122 ? -6.804 10.332 24.160 1.00 65.25 122 PRO A C 1
ATOM 933 O O . PRO A 1 122 ? -5.720 10.455 24.722 1.00 65.25 122 PRO A O 1
ATOM 936 N N . ARG A 1 123 ? -7.649 9.341 24.498 1.00 58.66 123 ARG A N 1
ATOM 937 C CA . ARG A 1 123 ? -7.335 8.285 25.486 1.00 58.66 123 ARG A CA 1
ATOM 938 C C . ARG A 1 123 ? -6.231 7.311 25.052 1.00 58.66 123 ARG A C 1
ATOM 940 O O . ARG A 1 123 ? -5.614 6.694 25.913 1.00 58.66 123 ARG A O 1
ATOM 947 N N . LEU A 1 124 ? -5.990 7.137 23.752 1.00 60.53 124 LEU A N 1
ATOM 948 C CA . LEU A 1 124 ? -4.858 6.338 23.266 1.00 60.53 124 LEU A CA 1
ATOM 949 C C . LEU A 1 124 ? -3.544 7.114 23.380 1.00 60.53 124 LEU A C 1
ATOM 951 O O . LEU A 1 124 ? -2.514 6.504 23.646 1.00 60.53 124 LEU A O 1
ATOM 955 N N . GLY A 1 125 ? -3.598 8.444 23.257 1.00 61.94 125 GLY A N 1
ATOM 956 C CA . GLY A 1 125 ? -2.454 9.319 23.513 1.00 61.94 125 GLY A CA 1
ATOM 957 C C . GLY A 1 125 ? -1.939 9.189 24.948 1.00 61.94 125 GLY A C 1
ATOM 958 O O . GLY A 1 125 ? -0.752 8.963 25.142 1.00 61.94 125 GLY A O 1
ATOM 959 N N . SER A 1 126 ? -2.830 9.209 25.948 1.00 66.75 126 SER A N 1
ATOM 960 C CA . SER A 1 126 ? -2.420 9.041 27.352 1.00 66.75 126 SER A CA 1
ATOM 961 C C . SER A 1 126 ? -1.833 7.655 27.648 1.00 66.75 126 SER A C 1
ATOM 963 O O . SER A 1 126 ? -0.872 7.545 28.393 1.00 66.75 126 SER A O 1
ATOM 965 N N . LEU A 1 127 ? -2.366 6.595 27.029 1.00 65.12 127 LEU A N 1
ATOM 966 C CA . LEU A 1 127 ? -1.823 5.235 27.149 1.00 65.12 127 LEU A CA 1
ATOM 967 C C . LEU A 1 127 ? -0.440 5.101 26.497 1.00 65.12 127 LEU A C 1
ATOM 969 O O . LEU A 1 127 ? 0.419 4.403 27.029 1.00 65.12 127 LEU A O 1
ATOM 973 N N . ALA A 1 128 ? -0.223 5.762 25.356 1.00 68.88 128 ALA A N 1
ATOM 974 C CA . ALA A 1 128 ? 1.080 5.815 24.704 1.00 68.88 128 ALA A CA 1
ATOM 975 C C . ALA A 1 128 ? 2.102 6.586 25.554 1.00 68.88 128 ALA A C 1
ATOM 977 O O . ALA A 1 128 ? 3.227 6.114 25.704 1.00 68.88 128 ALA A O 1
ATOM 978 N N . ASP A 1 129 ? 1.699 7.706 26.161 1.00 73.88 129 ASP A N 1
ATOM 979 C CA . ASP A 1 129 ? 2.530 8.466 27.103 1.00 73.88 129 ASP A CA 1
ATOM 980 C C . ASP A 1 129 ? 2.876 7.647 28.353 1.00 73.88 129 ASP A C 1
ATOM 982 O O . ASP A 1 129 ? 4.039 7.607 28.760 1.00 73.88 129 ASP A O 1
ATOM 986 N N . ASP A 1 130 ? 1.910 6.924 28.925 1.00 76.94 130 ASP A N 1
ATOM 987 C CA . ASP A 1 130 ? 2.143 6.046 30.074 1.00 76.94 130 ASP A CA 1
ATOM 988 C C . ASP A 1 130 ? 3.130 4.923 29.720 1.00 76.94 130 ASP A C 1
ATOM 990 O O . ASP A 1 130 ? 4.100 4.694 30.449 1.00 76.94 130 ASP A O 1
ATOM 994 N N . LEU A 1 131 ? 2.950 4.268 28.567 1.00 78.00 131 LEU A N 1
ATOM 995 C CA . LEU A 1 131 ? 3.843 3.210 28.086 1.00 78.00 131 LEU A CA 1
ATOM 996 C C . LEU A 1 131 ? 5.254 3.746 27.802 1.00 78.00 131 LEU A C 1
ATOM 998 O O . LEU A 1 131 ? 6.249 3.113 28.160 1.00 78.00 131 LEU A O 1
ATOM 1002 N N . PHE A 1 132 ? 5.349 4.934 27.200 1.00 80.31 132 PHE A N 1
ATOM 1003 C CA . PHE A 1 132 ? 6.617 5.599 26.923 1.00 80.31 132 PHE A CA 1
ATOM 1004 C C . PHE A 1 132 ? 7.329 6.003 28.217 1.00 80.31 132 PHE A C 1
ATOM 1006 O O . PHE A 1 132 ? 8.541 5.817 28.340 1.00 80.31 132 PHE A O 1
ATOM 1013 N N . SER A 1 133 ? 6.590 6.494 29.214 1.00 79.94 133 SER A N 1
ATOM 1014 C CA . SER A 1 133 ? 7.133 6.845 30.527 1.00 79.94 133 SER A CA 1
ATOM 1015 C C . SER A 1 133 ? 7.673 5.617 31.268 1.00 79.94 133 SER A C 1
ATOM 1017 O O . SER A 1 133 ? 8.749 5.689 31.867 1.00 79.94 133 SER A O 1
ATOM 1019 N N . LEU A 1 134 ? 6.991 4.471 31.153 1.00 82.81 134 LEU A N 1
ATOM 1020 C CA . LEU A 1 134 ? 7.402 3.202 31.746 1.00 82.81 134 LEU A CA 1
ATOM 1021 C C . LEU A 1 134 ? 8.663 2.658 31.065 1.00 82.81 134 LEU A C 1
ATOM 1023 O O . LEU A 1 134 ? 9.644 2.351 31.741 1.00 82.81 134 LEU A O 1
ATOM 1027 N N . TYR A 1 135 ? 8.678 2.635 29.729 1.00 83.75 135 TYR A N 1
ATOM 1028 C CA . TYR A 1 135 ? 9.830 2.187 28.946 1.00 83.75 135 TYR A CA 1
ATOM 1029 C C . TYR A 1 135 ? 11.052 3.089 29.169 1.00 83.75 135 TYR A C 1
ATOM 1031 O O . TYR A 1 135 ? 12.173 2.611 29.340 1.00 83.75 135 TYR A O 1
ATOM 1039 N N . ARG A 1 136 ? 10.846 4.411 29.254 1.00 83.94 136 ARG A N 1
ATOM 1040 C CA . ARG A 1 136 ? 11.894 5.385 29.588 1.00 83.94 136 ARG A CA 1
ATOM 1041 C C . ARG A 1 136 ? 12.418 5.194 31.010 1.00 83.94 136 ARG A C 1
ATOM 1043 O O . ARG A 1 136 ? 13.626 5.275 31.224 1.00 83.94 136 ARG A O 1
ATOM 1050 N N . ALA A 1 137 ? 11.540 4.949 31.982 1.00 78.69 137 ALA A N 1
ATOM 1051 C CA . ALA A 1 137 ? 11.933 4.679 33.363 1.00 78.69 137 ALA A CA 1
ATOM 1052 C C . ALA A 1 137 ? 12.746 3.379 33.477 1.00 78.69 137 ALA A C 1
ATOM 1054 O O . ALA A 1 137 ? 13.720 3.324 34.229 1.00 78.69 137 ALA A O 1
ATOM 1055 N N . GLU A 1 138 ? 12.390 2.356 32.703 1.00 80.94 138 GLU A N 1
ATOM 1056 C CA . GLU A 1 138 ? 13.111 1.088 32.639 1.00 80.94 138 GLU A CA 1
ATOM 1057 C C . GLU A 1 138 ? 14.477 1.234 31.954 1.00 80.94 138 GLU A C 1
ATOM 1059 O O . GLU A 1 138 ? 15.486 0.809 32.516 1.00 80.94 138 GLU A O 1
ATOM 1064 N N . LEU A 1 139 ? 14.553 1.956 30.831 1.00 80.38 139 LEU A N 1
ATOM 1065 C CA . LEU A 1 139 ? 15.816 2.324 30.178 1.00 80.38 139 LEU A CA 1
ATOM 1066 C C . LEU A 1 139 ? 16.753 3.088 31.117 1.00 80.38 139 LEU A C 1
ATOM 1068 O O . LEU A 1 139 ? 17.934 2.760 31.205 1.00 80.38 139 LEU A O 1
ATOM 1072 N N . MET A 1 140 ? 16.238 4.074 31.857 1.00 78.44 140 MET A N 1
ATOM 1073 C CA . MET A 1 140 ? 17.031 4.830 32.833 1.00 78.44 140 MET A CA 1
ATOM 1074 C C . MET A 1 140 ? 17.486 3.960 34.011 1.00 78.44 140 MET A C 1
ATOM 1076 O O . MET A 1 140 ? 18.598 4.138 34.504 1.00 78.44 140 MET A O 1
ATOM 1080 N N . ARG A 1 141 ? 16.671 2.992 34.454 1.00 77.75 141 ARG A N 1
ATOM 1081 C CA . ARG A 1 141 ? 17.066 2.018 35.485 1.00 77.75 141 ARG A CA 1
ATOM 1082 C C . ARG A 1 141 ? 18.155 1.070 35.000 1.00 77.75 141 ARG A C 1
ATOM 1084 O O . ARG A 1 141 ? 19.082 0.805 35.756 1.00 77.75 141 ARG A O 1
ATOM 1091 N N . VAL A 1 142 ? 18.062 0.571 33.768 1.00 78.69 142 VAL A N 1
ATOM 1092 C CA . VAL A 1 142 ? 19.082 -0.304 33.170 1.00 78.69 142 VAL A CA 1
ATOM 1093 C C . VAL A 1 142 ? 20.377 0.474 32.923 1.00 78.69 142 VAL A C 1
ATOM 1095 O O . VAL A 1 142 ? 21.445 0.010 33.312 1.00 78.69 142 VAL A O 1
ATOM 1098 N N . ALA A 1 143 ? 20.289 1.694 32.388 1.00 73.81 143 ALA A N 1
ATOM 1099 C CA . ALA A 1 143 ? 21.439 2.577 32.193 1.00 73.81 143 ALA A CA 1
ATOM 1100 C C . ALA A 1 143 ? 22.095 3.009 33.521 1.00 73.81 143 ALA A C 1
ATOM 1102 O O . ALA A 1 143 ? 23.311 3.169 33.588 1.00 73.81 143 ALA A O 1
ATOM 1103 N N . GLY A 1 144 ? 21.311 3.164 34.593 1.00 63.38 144 GLY A N 1
ATOM 1104 C CA . GLY A 1 144 ? 21.800 3.505 35.932 1.00 63.38 144 GLY A CA 1
ATOM 1105 C C . GLY A 1 144 ? 22.405 2.337 36.717 1.00 63.38 144 GLY A C 1
ATOM 1106 O O . GLY A 1 144 ? 23.069 2.571 37.718 1.00 63.38 144 GLY A O 1
ATOM 1107 N N . ARG A 1 145 ? 22.207 1.088 36.275 1.00 59.31 145 ARG A N 1
ATOM 1108 C CA . ARG A 1 145 ? 22.737 -0.123 36.932 1.00 59.31 145 ARG A CA 1
ATOM 1109 C C . ARG A 1 145 ? 24.124 -0.538 36.422 1.00 59.31 145 ARG A C 1
ATOM 1111 O O . ARG A 1 145 ? 24.662 -1.535 36.889 1.00 59.31 145 ARG A O 1
ATOM 1118 N N . GLY A 1 146 ? 24.671 0.207 35.459 1.00 56.81 146 GLY A N 1
ATOM 1119 C CA . GLY A 1 146 ? 26.004 0.014 34.881 1.00 56.81 146 GLY A CA 1
ATOM 1120 C C . GLY A 1 146 ? 27.078 0.979 35.401 1.00 56.81 146 GLY A C 1
ATOM 1121 O O . GLY A 1 146 ? 28.095 1.139 34.729 1.00 56.81 146 GLY A O 1
ATOM 1122 N N . ARG A 1 147 ? 26.858 1.653 36.540 1.00 45.06 147 ARG A N 1
ATOM 1123 C CA . ARG A 1 147 ? 27.862 2.481 37.234 1.00 45.06 147 ARG A CA 1
ATOM 1124 C C . ARG A 1 147 ? 28.016 2.037 38.678 1.00 45.06 147 ARG A C 1
ATOM 1126 O O . ARG A 1 147 ? 26.972 1.730 39.295 1.00 45.06 147 ARG A O 1
#